Protein AF-X1MZB5-F1 (afdb_monomer)

Structure (mmCIF, N/CA/C/O backbone):
data_AF-X1MZB5-F1
#
_entry.id   AF-X1MZB5-F1
#
loop_
_atom_site.group_PDB
_atom_site.id
_atom_site.type_symbol
_atom_site.label_atom_id
_atom_site.label_alt_id
_atom_site.label_comp_id
_atom_site.label_asym_id
_atom_site.label_entity_id
_atom_site.label_seq_id
_atom_site.pdbx_PDB_ins_code
_atom_site.Cartn_x
_atom_site.Cartn_y
_atom_site.Cartn_z
_atom_site.occupancy
_atom_site.B_iso_or_equiv
_atom_site.auth_seq_id
_atom_site.auth_comp_id
_atom_site.auth_asym_id
_atom_site.auth_atom_id
_atom_site.pdbx_PDB_model_num
ATOM 1 N N . MET A 1 1 ? -3.288 0.384 16.195 1.00 75.88 1 MET A N 1
ATOM 2 C CA . MET A 1 1 ? -2.523 -0.775 15.665 1.00 75.88 1 MET A CA 1
ATOM 3 C C . MET A 1 1 ? -1.919 -0.420 14.302 1.00 75.88 1 MET A C 1
ATOM 5 O O . MET A 1 1 ? -2.357 0.562 13.713 1.00 75.88 1 MET A O 1
ATOM 9 N N . LYS A 1 2 ? -0.904 -1.148 13.816 1.00 86.0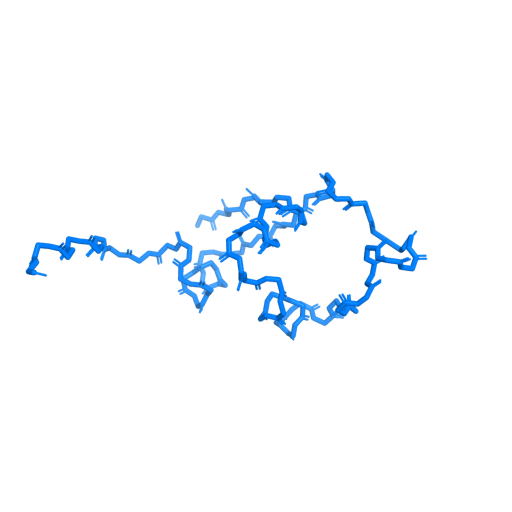6 2 LYS A N 1
ATOM 10 C CA . LYS A 1 2 ? -0.415 -1.038 12.427 1.00 86.06 2 LYS A CA 1
ATOM 11 C C . LYS A 1 2 ? -0.572 -2.396 11.747 1.00 86.06 2 LYS A C 1
ATOM 13 O O . LYS A 1 2 ? -0.324 -3.412 12.392 1.00 86.06 2 LYS A O 1
ATOM 18 N N . LEU A 1 3 ? -1.004 -2.396 10.494 1.00 91.38 3 LEU A N 1
ATOM 19 C CA . LEU A 1 3 ? -1.090 -3.576 9.642 1.00 91.38 3 LEU A CA 1
ATOM 20 C C . LEU A 1 3 ? -0.018 -3.444 8.560 1.00 91.38 3 LEU A C 1
ATOM 22 O O . LEU A 1 3 ? 0.129 -2.372 7.980 1.00 91.38 3 LEU A O 1
ATOM 26 N N . ILE A 1 4 ? 0.730 -4.509 8.316 1.00 94.81 4 ILE A N 1
ATOM 27 C CA . ILE A 1 4 ? 1.734 -4.562 7.255 1.00 94.81 4 ILE A CA 1
ATOM 28 C C . ILE A 1 4 ? 1.242 -5.609 6.264 1.00 94.81 4 ILE A C 1
ATOM 30 O O . ILE A 1 4 ? 0.909 -6.717 6.680 1.00 94.81 4 ILE A O 1
ATOM 34 N N . ILE A 1 5 ? 1.129 -5.224 4.997 1.00 95.00 5 ILE A N 1
ATOM 35 C CA . ILE A 1 5 ? 0.786 -6.114 3.881 1.00 95.00 5 ILE A CA 1
ATOM 36 C C . ILE A 1 5 ? 1.763 -5.856 2.743 1.00 95.00 5 ILE A C 1
ATOM 38 O O . ILE A 1 5 ? 2.275 -4.744 2.636 1.00 95.00 5 ILE A O 1
ATOM 42 N N . THR A 1 6 ? 1.996 -6.834 1.878 1.00 96.25 6 THR A N 1
ATOM 43 C CA . THR A 1 6 ? 2.804 -6.606 0.673 1.00 96.25 6 THR A CA 1
ATOM 44 C C . THR A 1 6 ? 1.964 -6.031 -0.467 1.00 96.25 6 THR A C 1
ATOM 46 O O . THR A 1 6 ? 0.729 -6.126 -0.469 1.00 96.25 6 THR A O 1
ATOM 49 N N . ALA A 1 7 ? 2.625 -5.447 -1.465 1.00 94.75 7 ALA A N 1
ATOM 50 C CA . ALA A 1 7 ? 1.975 -4.993 -2.691 1.00 94.75 7 ALA A CA 1
ATOM 51 C C . ALA A 1 7 ? 1.241 -6.145 -3.410 1.00 94.75 7 ALA A C 1
ATOM 53 O O . ALA A 1 7 ? 0.086 -5.996 -3.823 1.00 94.75 7 ALA A O 1
ATOM 54 N N . LYS A 1 8 ? 1.854 -7.335 -3.444 1.00 95.50 8 LYS A N 1
ATOM 55 C CA . LYS A 1 8 ? 1.239 -8.583 -3.909 1.00 95.50 8 LYS A CA 1
ATOM 56 C C . LYS A 1 8 ? -0.019 -8.932 -3.126 1.00 95.50 8 LYS A C 1
ATOM 58 O O . LYS A 1 8 ? -1.052 -9.217 -3.718 1.00 95.50 8 LYS A O 1
ATOM 63 N N . GLU A 1 9 ? 0.026 -8.864 -1.799 1.00 95.12 9 GLU A N 1
ATOM 64 C CA . GLU A 1 9 ? -1.140 -9.168 -0.970 1.00 95.12 9 GLU A CA 1
ATOM 65 C C . GLU A 1 9 ? -2.290 -8.176 -1.213 1.00 95.12 9 GLU A C 1
ATOM 67 O O . GLU A 1 9 ? -3.461 -8.562 -1.225 1.00 95.12 9 GLU A O 1
ATOM 72 N N . ALA A 1 10 ? -1.976 -6.901 -1.451 1.00 94.50 10 ALA A N 1
ATOM 73 C CA . ALA A 1 10 ? -2.969 -5.901 -1.826 1.00 94.50 10 ALA A CA 1
ATOM 74 C C . ALA A 1 10 ? -3.604 -6.186 -3.204 1.00 94.50 10 ALA A C 1
ATOM 76 O O . ALA A 1 10 ? -4.818 -6.002 -3.360 1.00 94.50 10 ALA A O 1
ATOM 77 N N . LEU A 1 11 ? -2.818 -6.657 -4.178 1.00 93.31 11 LEU A N 1
ATOM 78 C CA . LEU A 1 11 ? -3.305 -7.119 -5.483 1.00 93.31 11 LEU A CA 1
ATOM 79 C C . LEU A 1 11 ? -4.191 -8.361 -5.352 1.00 93.31 11 LEU A C 1
ATOM 81 O O . LEU A 1 11 ? -5.323 -8.352 -5.834 1.00 93.31 11 LEU A O 1
ATOM 85 N N . ASP A 1 12 ? -3.722 -9.386 -4.643 1.00 94.50 12 ASP A N 1
ATOM 86 C CA . ASP A 1 12 ? -4.428 -10.657 -4.451 1.00 94.50 12 ASP A CA 1
ATOM 87 C C . ASP A 1 12 ? -5.777 -10.462 -3.744 1.00 94.50 12 ASP A C 1
ATOM 89 O O . ASP A 1 12 ? -6.765 -11.136 -4.040 1.00 94.50 12 ASP A O 1
ATOM 93 N N . ARG A 1 13 ? -5.846 -9.496 -2.821 1.00 91.75 13 ARG A N 1
ATOM 94 C CA . ARG A 1 13 ? -7.080 -9.110 -2.119 1.00 91.75 13 ARG A CA 1
ATOM 95 C C . ARG A 1 13 ? -7.978 -8.172 -2.933 1.00 91.75 13 ARG A C 1
ATOM 97 O O . ARG A 1 13 ? -9.062 -7.828 -2.463 1.00 91.75 13 ARG A O 1
ATOM 104 N N . GLY A 1 14 ? -7.547 -7.728 -4.115 1.00 93.25 14 GLY A N 1
ATOM 105 C CA . GLY A 1 14 ? -8.291 -6.794 -4.965 1.00 93.25 14 GLY A CA 1
ATOM 106 C C . GLY A 1 14 ? -8.458 -5.399 -4.353 1.00 93.25 14 GLY A C 1
ATOM 107 O O . GLY A 1 14 ? -9.428 -4.702 -4.654 1.00 93.25 14 GLY A O 1
ATOM 108 N N . ILE A 1 15 ? -7.551 -4.994 -3.458 1.00 94.88 15 ILE A N 1
ATOM 109 C CA . ILE A 1 15 ? -7.580 -3.680 -2.793 1.00 94.88 15 ILE A C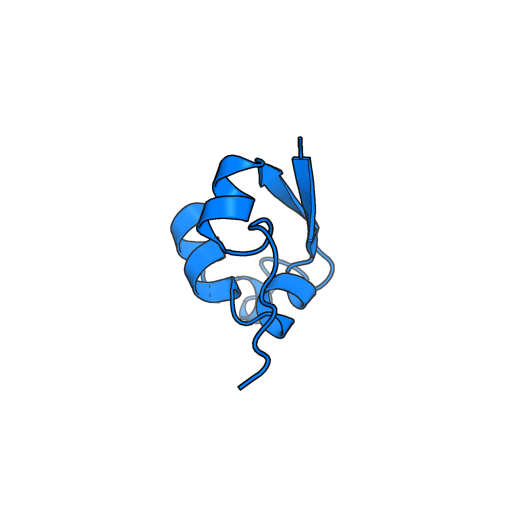A 1
ATOM 110 C C . ILE A 1 15 ? -6.521 -2.710 -3.324 1.00 94.88 15 ILE A C 1
ATOM 112 O O . ILE A 1 15 ? -6.524 -1.553 -2.906 1.00 94.88 15 ILE A O 1
ATOM 116 N N . TRP A 1 16 ? -5.645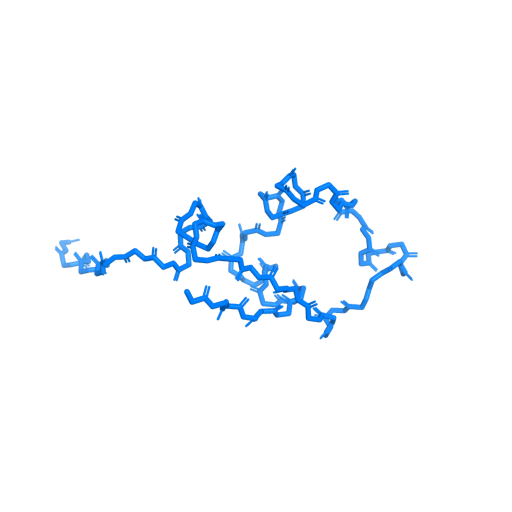 -3.163 -4.226 1.00 94.50 16 TRP A N 1
ATOM 117 C CA . TRP A 1 16 ? -4.534 -2.389 -4.787 1.00 94.50 16 TRP A CA 1
ATOM 118 C C . TRP A 1 16 ? -4.958 -1.002 -5.270 1.00 94.50 16 TRP A C 1
ATOM 120 O O . TRP A 1 16 ? -4.466 -0.008 -4.752 1.00 94.50 16 TRP A O 1
ATOM 130 N N . ASP A 1 17 ? -5.958 -0.909 -6.147 1.00 94.25 17 ASP A N 1
ATOM 131 C CA . ASP A 1 17 ? -6.397 0.372 -6.718 1.00 94.25 17 ASP A CA 1
ATOM 132 C C . ASP A 1 17 ? -6.829 1.381 -5.643 1.00 94.25 17 ASP A C 1
ATOM 134 O O . ASP A 1 17 ? -6.492 2.568 -5.692 1.00 94.25 17 ASP A O 1
ATOM 138 N N . LYS A 1 18 ? -7.565 0.903 -4.630 1.00 93.69 18 LYS A N 1
ATOM 139 C CA . LYS A 1 18 ? -8.009 1.736 -3.505 1.00 93.69 18 LYS A CA 1
ATOM 140 C C . LYS A 1 18 ? -6.824 2.156 -2.650 1.00 93.69 18 LYS A C 1
ATOM 142 O O . LYS A 1 18 ? -6.741 3.320 -2.270 1.00 93.69 18 LYS A O 1
ATOM 147 N N . LEU A 1 19 ? -5.924 1.224 -2.354 1.00 93.94 19 LEU A N 1
ATOM 148 C CA . LEU A 1 19 ? -4.717 1.474 -1.579 1.00 93.94 19 LEU A CA 1
ATOM 149 C C . LEU A 1 19 ? -3.816 2.502 -2.276 1.00 93.94 19 LEU A C 1
ATOM 151 O O . LEU A 1 19 ? -3.360 3.441 -1.625 1.00 93.94 19 LEU A O 1
ATOM 155 N N . CYS A 1 20 ? -3.638 2.386 -3.592 1.00 94.12 20 CYS A N 1
ATOM 156 C CA . CYS A 1 20 ? -2.888 3.334 -4.405 1.00 94.12 20 CYS A CA 1
ATOM 157 C C . CYS A 1 20 ? -3.483 4.736 -4.328 1.00 94.12 20 CYS A C 1
ATOM 159 O O . CYS A 1 20 ? -2.763 5.689 -4.037 1.00 94.12 20 CYS A O 1
ATOM 161 N N . ASN A 1 21 ? -4.802 4.858 -4.484 1.00 93.00 21 ASN A N 1
ATOM 162 C CA . ASN A 1 21 ? -5.488 6.140 -4.346 1.00 93.00 21 ASN A CA 1
ATOM 163 C C . ASN A 1 21 ? -5.344 6.729 -2.927 1.00 93.00 21 ASN A C 1
ATOM 16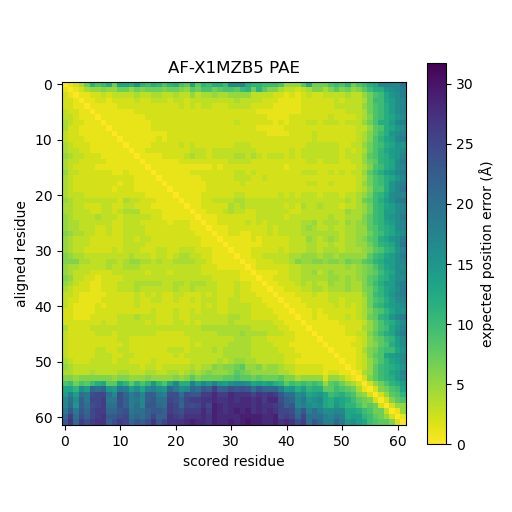5 O O . ASN A 1 21 ? -5.094 7.920 -2.773 1.00 93.00 21 ASN A O 1
ATOM 169 N N . PHE A 1 22 ? -5.443 5.897 -1.884 1.00 90.06 22 PHE A N 1
ATOM 170 C CA . PHE A 1 22 ? -5.289 6.331 -0.489 1.00 90.06 22 PHE A CA 1
ATOM 171 C C . PHE A 1 22 ? -3.876 6.823 -0.160 1.00 90.06 22 PHE A C 1
ATOM 173 O O . PHE A 1 22 ? -3.721 7.822 0.540 1.00 90.06 22 PHE A O 1
ATOM 180 N N . LYS A 1 23 ? -2.846 6.114 -0.631 1.00 90.19 23 LYS A N 1
ATOM 181 C CA . LYS A 1 23 ? -1.437 6.411 -0.329 1.00 90.19 23 LYS A CA 1
ATOM 182 C C . LYS A 1 23 ? -0.788 7.373 -1.327 1.00 90.19 23 LYS A C 1
ATOM 184 O O . LYS A 1 23 ? 0.327 7.821 -1.081 1.00 90.19 23 LYS A O 1
ATOM 189 N N . GLY A 1 24 ? -1.456 7.674 -2.441 1.00 92.12 24 GLY A N 1
ATOM 190 C CA . GLY A 1 24 ? -0.863 8.407 -3.559 1.00 92.12 24 GLY A CA 1
ATOM 191 C C . GLY A 1 24 ? 0.198 7.596 -4.310 1.00 92.12 24 GLY A C 1
ATOM 192 O O . GLY A 1 24 ? 1.120 8.174 -4.878 1.00 92.12 24 GLY A O 1
ATOM 193 N N . ILE A 1 25 ? 0.095 6.264 -4.287 1.00 93.31 25 ILE A N 1
ATOM 194 C CA . ILE A 1 25 ? 0.984 5.370 -5.039 1.00 93.31 25 ILE A CA 1
ATOM 195 C C . ILE A 1 25 ? 0.484 5.302 -6.484 1.00 93.31 25 ILE A C 1
ATOM 197 O O . ILE A 1 25 ? -0.722 5.268 -6.736 1.00 93.31 25 ILE A O 1
ATOM 201 N N . ASN A 1 26 ? 1.408 5.264 -7.445 1.00 92.81 26 ASN A N 1
ATOM 202 C CA . ASN A 1 26 ? 1.060 5.013 -8.839 1.00 92.81 26 ASN A CA 1
ATOM 203 C C . ASN A 1 26 ? 0.458 3.602 -8.976 1.00 92.81 26 ASN A C 1
ATOM 205 O O . ASN A 1 26 ? 1.085 2.619 -8.591 1.00 92.81 26 ASN A O 1
ATOM 209 N N . ILE A 1 27 ? -0.734 3.491 -9.563 1.00 94.06 27 ILE A N 1
ATOM 210 C CA . ILE A 1 27 ? -1.405 2.204 -9.815 1.00 94.06 27 ILE A CA 1
ATOM 211 C C . ILE A 1 27 ? -0.551 1.241 -10.660 1.00 94.06 27 ILE A C 1
ATOM 213 O O . ILE A 1 27 ? -0.675 0.026 -10.524 1.00 94.06 27 ILE A O 1
ATOM 217 N N . TRP A 1 28 ? 0.357 1.778 -11.482 1.00 94.19 28 TRP A N 1
ATOM 218 C CA . TRP A 1 28 ? 1.289 1.025 -12.321 1.00 94.19 28 TRP A CA 1
ATOM 219 C C . TRP A 1 28 ? 2.678 0.841 -11.697 1.00 94.19 28 TRP A C 1
ATOM 221 O O . TRP A 1 28 ? 3.564 0.337 -12.380 1.00 94.19 28 TRP A O 1
ATOM 231 N N . ALA A 1 29 ? 2.887 1.215 -10.426 1.00 93.56 29 ALA A N 1
ATOM 232 C CA . ALA A 1 29 ? 4.209 1.209 -9.790 1.00 93.56 29 ALA A CA 1
ATOM 233 C C . ALA A 1 29 ? 4.938 -0.139 -9.916 1.00 93.56 29 ALA A C 1
ATOM 235 O O . ALA A 1 29 ? 6.130 -0.155 -10.206 1.00 93.56 29 ALA A O 1
ATOM 236 N N . ILE A 1 30 ? 4.218 -1.256 -9.784 1.00 92.25 30 ILE A N 1
ATOM 237 C CA . ILE A 1 30 ? 4.789 -2.603 -9.927 1.00 92.25 30 ILE A CA 1
ATOM 238 C C . ILE A 1 30 ? 5.188 -2.883 -11.381 1.00 92.25 30 ILE A C 1
ATOM 240 O O . ILE A 1 30 ? 6.301 -3.313 -11.666 1.00 92.25 30 ILE A O 1
ATOM 244 N N . ASN A 1 31 ? 4.301 -2.574 -12.329 1.00 92.50 31 ASN A N 1
ATOM 245 C CA . ASN A 1 31 ? 4.545 -2.820 -13.753 1.00 92.50 31 ASN A CA 1
ATOM 246 C C . ASN A 1 31 ? 5.675 -1.948 -14.321 1.00 92.50 31 ASN A C 1
ATOM 248 O O . ASN A 1 31 ? 6.364 -2.367 -15.247 1.00 92.50 31 ASN A O 1
ATOM 252 N N . GLU A 1 32 ? 5.860 -0.742 -13.783 1.00 94.50 32 GLU A N 1
ATOM 253 C CA . GLU A 1 32 ? 6.945 0.172 -14.157 1.00 94.50 32 GLU A CA 1
ATOM 254 C C . GLU A 1 32 ? 8.267 -0.139 -13.430 1.00 94.50 32 GLU A C 1
ATOM 256 O O . GLU A 1 32 ? 9.277 0.506 -13.707 1.00 94.50 32 GLU A O 1
ATOM 261 N N . GLY A 1 33 ? 8.281 -1.116 -12.513 1.00 93.94 33 GLY A N 1
ATOM 262 C CA . GLY A 1 33 ? 9.453 -1.457 -11.702 1.00 93.94 33 GLY A CA 1
ATOM 263 C C . GLY A 1 33 ? 9.829 -0.380 -10.678 1.00 93.94 33 GLY A C 1
ATOM 264 O O . GLY A 1 33 ? 10.983 -0.298 -10.265 1.00 93.94 33 GLY A O 1
ATOM 265 N N . LEU A 1 34 ? 8.875 0.475 -10.296 1.00 93.50 34 LEU A N 1
ATOM 266 C CA . LEU A 1 34 ? 9.028 1.485 -9.242 1.00 93.50 34 LEU A CA 1
ATOM 267 C C . LEU A 1 34 ? 8.794 0.907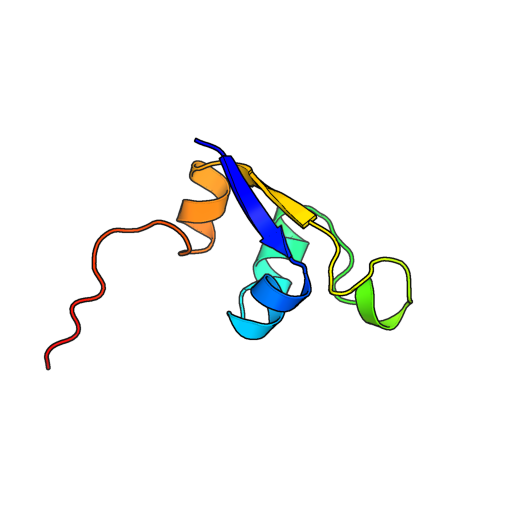 -7.839 1.00 93.50 34 LEU A C 1
ATOM 269 O O . LEU A 1 34 ? 9.133 1.559 -6.853 1.00 93.50 34 LEU A O 1
ATOM 273 N N . MET A 1 35 ? 8.173 -0.270 -7.766 1.00 93.38 35 MET A N 1
ATOM 274 C CA . MET A 1 35 ? 7.844 -1.005 -6.549 1.00 93.38 35 MET A CA 1
ATOM 275 C C . MET A 1 35 ? 7.904 -2.502 -6.852 1.00 93.38 35 MET A C 1
ATOM 277 O O . MET A 1 35 ? 7.494 -2.907 -7.940 1.00 93.38 35 MET A O 1
ATOM 281 N N . ASP A 1 36 ? 8.401 -3.308 -5.923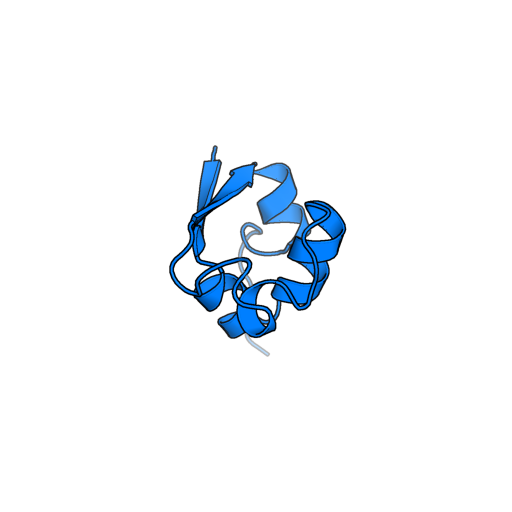 1.00 94.31 36 ASP A N 1
ATOM 282 C CA . ASP A 1 36 ? 8.377 -4.766 -6.052 1.00 94.31 36 ASP A CA 1
ATOM 283 C C . ASP A 1 36 ? 7.080 -5.345 -5.458 1.00 94.31 36 ASP A C 1
ATOM 285 O O . ASP A 1 36 ? 6.363 -4.691 -4.694 1.00 94.31 36 ASP A O 1
ATOM 289 N N . ASP A 1 37 ? 6.720 -6.567 -5.842 1.00 92.19 37 ASP A N 1
ATOM 290 C CA . ASP A 1 37 ? 5.509 -7.220 -5.349 1.00 92.19 37 ASP A CA 1
ATOM 291 C C . ASP A 1 37 ? 5.630 -7.633 -3.867 1.00 92.19 37 ASP A C 1
ATOM 293 O O . ASP A 1 37 ? 4.619 -7.739 -3.162 1.00 92.19 37 ASP A O 1
ATOM 297 N N . ASP A 1 38 ? 6.852 -7.791 -3.363 1.00 95.50 38 ASP A N 1
ATOM 298 C CA . ASP A 1 38 ? 7.164 -8.084 -1.966 1.00 95.50 38 ASP A CA 1
ATOM 299 C C . ASP A 1 38 ? 7.332 -6.832 -1.088 1.00 95.50 38 ASP A C 1
ATOM 301 O O . ASP A 1 38 ? 7.413 -6.965 0.136 1.00 95.50 38 ASP A O 1
ATOM 305 N N . ASP A 1 39 ? 7.279 -5.629 -1.672 1.00 95.25 39 ASP A N 1
ATOM 306 C CA . ASP A 1 39 ? 7.402 -4.386 -0.916 1.00 95.25 39 ASP A CA 1
ATOM 307 C C . ASP A 1 39 ? 6.277 -4.249 0.120 1.00 95.25 39 ASP A C 1
ATOM 309 O O . ASP A 1 39 ? 5.077 -4.344 -0.173 1.00 95.25 39 ASP A O 1
ATOM 313 N N . GLU A 1 40 ? 6.682 -3.983 1.362 1.00 95.69 40 GLU A N 1
ATOM 314 C CA . GLU A 1 40 ? 5.784 -3.839 2.500 1.00 95.69 40 GLU A CA 1
ATOM 315 C C . GLU A 1 40 ? 5.123 -2.456 2.542 1.00 95.69 40 GLU A C 1
ATOM 317 O O . GLU A 1 40 ? 5.763 -1.402 2.529 1.00 95.69 40 GLU A O 1
ATOM 322 N N . ILE A 1 41 ? 3.804 -2.459 2.704 1.00 94.00 41 ILE A N 1
ATOM 323 C CA . ILE A 1 41 ? 2.972 -1.271 2.824 1.00 94.00 41 ILE A CA 1
ATOM 324 C C . ILE A 1 41 ? 2.386 -1.230 4.225 1.00 94.00 41 ILE A C 1
ATOM 326 O O . ILE A 1 41 ? 1.557 -2.053 4.622 1.00 94.00 41 ILE A O 1
ATOM 330 N N . VAL A 1 42 ? 2.807 -0.220 4.983 1.00 94.69 42 VAL A N 1
ATOM 331 C CA . VAL A 1 42 ? 2.324 -0.004 6.345 1.00 94.69 42 VAL A CA 1
ATOM 332 C C . VAL A 1 42 ? 1.022 0.788 6.316 1.00 94.69 42 VAL A C 1
ATOM 334 O O . VAL A 1 42 ? 0.960 1.949 5.893 1.00 94.69 42 VAL A O 1
ATOM 337 N N . LEU A 1 43 ? -0.022 0.159 6.836 1.00 92.06 43 LEU A N 1
ATOM 338 C CA . LEU A 1 43 ? -1.340 0.732 7.022 1.00 92.06 43 LEU A CA 1
ATOM 339 C C . LEU A 1 43 ? -1.581 1.006 8.504 1.00 92.06 43 LEU A C 1
ATOM 341 O O . LEU A 1 43 ? -1.292 0.200 9.393 1.00 92.06 43 LEU A O 1
ATOM 345 N N . THR A 1 44 ? -2.144 2.168 8.781 1.00 92.56 44 THR A N 1
ATOM 346 C CA . THR A 1 44 ? -2.785 2.449 10.059 1.00 92.56 44 THR A CA 1
ATOM 347 C C . THR A 1 44 ? -4.068 1.632 10.182 1.00 92.56 44 THR A C 1
ATOM 349 O O . THR A 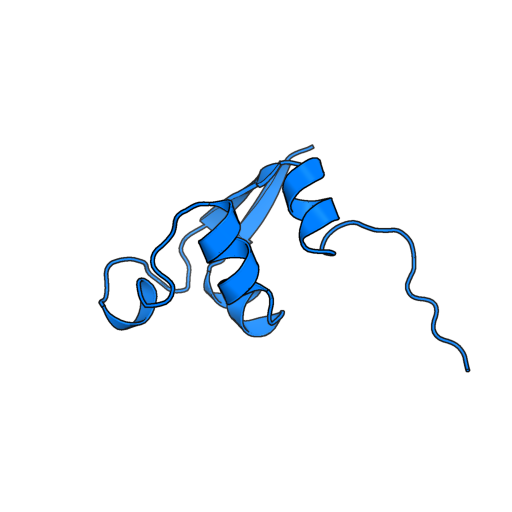1 44 ? -4.630 1.146 9.200 1.00 92.56 44 THR A O 1
ATOM 352 N N . GLU A 1 45 ? -4.553 1.482 11.408 1.00 90.38 45 GLU A N 1
ATOM 353 C CA . GLU A 1 45 ? -5.811 0.788 11.668 1.00 90.38 45 GLU A CA 1
ATOM 354 C C . GLU A 1 45 ? -7.001 1.404 10.914 1.00 90.38 45 GLU A C 1
ATOM 356 O O . GLU A 1 45 ? -7.828 0.668 10.378 1.00 90.38 45 GLU A O 1
ATOM 361 N N . ASP A 1 46 ? -7.056 2.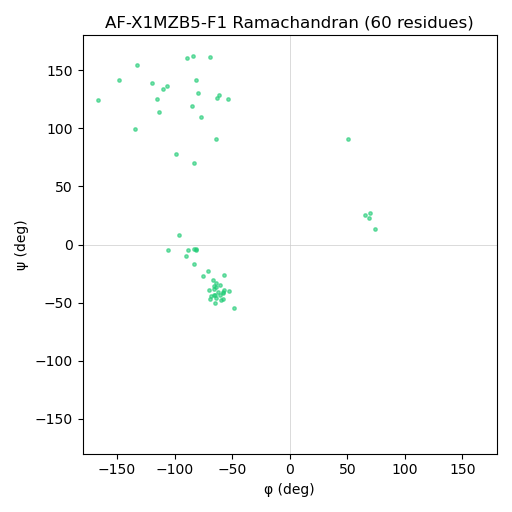733 10.811 1.00 90.06 46 ASP A N 1
ATOM 362 C CA . ASP A 1 46 ? -8.128 3.438 10.103 1.00 90.06 46 ASP A CA 1
ATOM 363 C C . ASP A 1 46 ? -8.049 3.242 8.583 1.00 90.06 46 ASP A C 1
ATOM 365 O O . ASP A 1 46 ? -9.075 3.029 7.933 1.00 90.06 46 ASP A O 1
ATOM 369 N N . GLU A 1 47 ? -6.841 3.239 8.011 1.00 90.56 47 GLU A N 1
ATOM 370 C CA . GLU A 1 47 ? -6.629 2.918 6.593 1.00 90.56 47 GLU A CA 1
ATOM 371 C C . GLU A 1 47 ? -7.036 1.473 6.301 1.00 90.56 47 GLU A C 1
ATOM 373 O O . GLU A 1 47 ? -7.780 1.202 5.362 1.00 90.56 47 GLU A O 1
ATOM 378 N N . ALA A 1 48 ? -6.610 0.537 7.146 1.00 91.62 48 ALA A N 1
ATOM 379 C CA . ALA A 1 48 ? -6.928 -0.869 6.981 1.00 91.62 48 ALA A CA 1
ATOM 380 C C . ALA A 1 48 ? -8.436 -1.146 7.160 1.00 91.62 48 ALA A C 1
ATOM 382 O O . ALA A 1 48 ? -9.008 -1.949 6.424 1.00 91.62 48 ALA A O 1
ATOM 383 N N . ARG A 1 49 ? -9.119 -0.436 8.066 1.00 90.06 49 ARG A N 1
ATOM 384 C CA . ARG A 1 49 ? -10.585 -0.473 8.197 1.00 90.06 49 ARG A CA 1
ATOM 385 C C . ARG A 1 49 ? -11.279 0.093 6.958 1.00 90.06 49 ARG A C 1
ATOM 387 O O . ARG A 1 49 ? -12.222 -0.517 6.461 1.00 90.06 49 ARG A O 1
ATOM 394 N N . SER A 1 50 ? -10.782 1.207 6.425 1.00 89.62 50 SER A N 1
ATOM 395 C CA . SER A 1 50 ? -11.308 1.835 5.203 1.00 89.62 50 SER A CA 1
ATOM 396 C C . SER A 1 50 ? -11.132 0.947 3.967 1.00 89.62 50 SER A C 1
ATOM 398 O O . SER A 1 50 ? -11.986 0.930 3.081 1.00 89.62 50 SER A O 1
ATOM 400 N N . LEU A 1 51 ? -10.052 0.163 3.932 1.00 89.06 51 LEU A N 1
ATOM 401 C CA . LEU A 1 51 ? -9.776 -0.832 2.895 1.00 89.06 51 LEU A CA 1
ATOM 402 C C . LEU A 1 51 ? -10.518 -2.163 3.116 1.00 89.06 51 LEU A C 1
ATOM 404 O O . LEU A 1 51 ? -10.432 -3.050 2.271 1.00 89.06 51 LEU A O 1
ATOM 408 N N . GLY A 1 52 ? -11.257 -2.318 4.220 1.00 88.31 52 GLY A N 1
ATOM 409 C CA . GLY A 1 52 ? -11.982 -3.550 4.548 1.00 88.31 52 GLY A CA 1
ATOM 410 C C . GLY A 1 52 ? -11.089 -4.703 5.019 1.00 88.31 52 GLY A C 1
ATOM 411 O O . GLY A 1 52 ? -11.553 -5.834 5.108 1.00 88.31 52 GLY A O 1
ATOM 412 N N . LEU A 1 53 ? -9.821 -4.429 5.343 1.00 85.88 53 LEU A N 1
ATOM 413 C CA . LEU A 1 53 ? -8.874 -5.405 5.894 1.00 85.88 53 LEU A CA 1
ATOM 414 C C . LEU A 1 53 ? -9.156 -5.713 7.365 1.00 85.88 53 LEU A C 1
ATOM 416 O O . LEU A 1 53 ? -8.828 -6.795 7.847 1.00 85.88 53 LEU A O 1
ATOM 420 N N . ILE A 1 54 ? -9.748 -4.755 8.084 1.00 83.62 54 ILE A N 1
ATOM 421 C CA . ILE A 1 54 ? -10.065 -4.885 9.505 1.00 83.62 54 ILE A CA 1
ATOM 422 C C . ILE A 1 54 ? -11.495 -4.392 9.730 1.00 83.62 54 ILE A C 1
ATOM 424 O O . ILE A 1 54 ? -11.764 -3.196 9.806 1.00 83.62 54 ILE A O 1
ATOM 428 N N . GLY A 1 55 ? -12.434 -5.326 9.826 1.00 68.06 55 GLY A N 1
ATOM 429 C CA . GLY A 1 55 ? -13.849 -5.054 10.054 1.00 68.06 55 GLY A CA 1
ATOM 430 C C . GLY A 1 55 ? -14.544 -6.355 10.427 1.00 68.06 55 GLY A C 1
ATOM 431 O O . GLY A 1 55 ? -14.396 -7.354 9.731 1.00 68.06 55 GLY A O 1
ATOM 432 N N . GLY A 1 56 ? -15.215 -6.368 11.578 1.00 56.91 56 GLY A N 1
ATOM 433 C CA . GLY A 1 56 ? -15.727 -7.583 12.205 1.00 56.91 56 GLY A CA 1
ATOM 434 C C . GLY A 1 56 ? -16.601 -8.431 11.27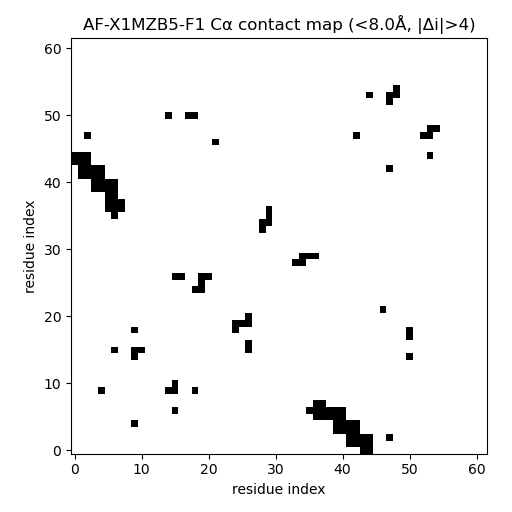7 1.00 56.91 56 GLY A C 1
ATOM 435 O O . GLY A 1 56 ? -17.601 -7.958 10.752 1.00 56.91 56 GLY A O 1
ATOM 436 N N . ASN A 1 57 ? -16.217 -9.701 11.153 1.00 50.31 57 ASN A N 1
ATOM 437 C CA . ASN A 1 57 ? -17.064 -10.840 10.818 1.00 50.31 57 ASN A CA 1
ATOM 438 C C . ASN A 1 57 ? -17.962 -10.674 9.573 1.00 50.31 57 ASN A C 1
ATOM 440 O O . ASN A 1 57 ? -19.139 -10.329 9.667 1.00 50.31 57 ASN A O 1
ATOM 444 N N . HIS A 1 58 ? -17.465 -11.064 8.398 1.00 52.09 58 HIS A N 1
ATOM 445 C CA . HIS A 1 58 ? -18.349 -11.564 7.341 1.00 52.09 58 HIS A CA 1
ATOM 446 C C . HIS A 1 58 ? -18.648 -13.045 7.578 1.00 52.09 58 HIS A C 1
ATOM 448 O O . HIS A 1 58 ? -18.252 -13.925 6.820 1.00 52.09 58 HIS A O 1
ATOM 454 N N . GLY A 1 59 ? -19.432 -13.299 8.627 1.00 53.47 59 GLY A N 1
ATOM 455 C CA . GLY A 1 59 ? -20.389 -14.389 8.575 1.00 53.47 59 GLY A CA 1
ATOM 456 C C . GLY A 1 59 ? -21.414 -14.056 7.492 1.00 53.47 59 GLY A C 1
ATOM 457 O O . GLY A 1 59 ? -22.411 -13.398 7.765 1.00 53.47 59 GLY A O 1
ATOM 458 N N . LYS A 1 60 ? -21.162 -14.485 6.254 1.00 48.59 60 LYS A N 1
ATOM 459 C CA . LYS A 1 60 ? -22.233 -14.738 5.288 1.00 48.59 60 LYS A CA 1
ATOM 460 C C . LYS A 1 60 ? -22.520 -16.234 5.286 1.00 48.59 60 LYS A C 1
ATOM 462 O O . LYS A 1 60 ? -22.082 -16.972 4.416 1.00 48.59 60 LYS A O 1
ATOM 467 N N . THR A 1 61 ? -23.253 -16.668 6.305 1.00 57.56 61 THR A N 1
ATOM 468 C CA . THR A 1 61 ? -24.274 -17.703 6.136 1.00 57.56 61 THR A CA 1
ATOM 469 C C . THR A 1 61 ? -25.481 -17.028 5.501 1.00 57.56 61 THR A C 1
ATOM 471 O O . THR A 1 61 ? -26.109 -16.204 6.165 1.00 57.56 61 THR A O 1
ATOM 474 N N . SER A 1 62 ? -25.770 -17.324 4.238 1.00 52.12 62 SER A N 1
ATOM 475 C CA . SER A 1 62 ? -27.105 -17.348 3.610 1.00 52.12 62 SER A CA 1
ATOM 476 C C . SER A 1 62 ? -26.940 -17.831 2.178 1.00 52.12 62 SER A C 1
ATOM 478 O O . SER A 1 62 ? -26.159 -17.177 1.452 1.00 52.12 62 SER A O 1
#

Solvent-accessible surface area (backbone atoms only — not comparable to full-atom values): 3822 Å² total; per-residue (Å²): 110,76,48,76,43,30,47,44,55,30,49,77,68,72,40,37,67,62,50,19,66,75,71,71,46,63,85,53,28,56,84,73,68,76,39,58,55,77,43,76,46,82,29,46,50,68,56,31,35,74,68,63,76,50,68,88,75,86,78,75,86,128

Radius of gyration: 12.58 Å; Cα contacts (8 Å, |Δi|>4): 60; chains: 1; bounding box: 37×26×30 Å

Organism: NCBI:txid412755

Foldseek 3Di:
DKDKDFCLRCVVVVLLVVVCVVVVNDSCCCVVVVGPRRDIDIDDPVRCVVSVVDDDDPPPDD

Mean predicted aligned error: 5.64 Å

Secondary structure (DSSP, 8-state):
-EEEEEHHHHHHTT-HHHHHHHHT--TTTTTTTSS-TT-EEEEEHHHHHHTTSS-S------

Sequence (62 aa):
MKLIITAKEALDRGIWDKLCNFKGINIWAINEGLMDDDDEIVLTEDEARSLGLIGGNHGKTS

Nearest PDB structures (foldseek):
  4mxi-assembly1_C-2  TM=3.483E-01  e=1.614E+00  Staphylococcus aureus subsp. aureus NCTC 8325

pLDDT: mean 87.51, std 13.12, range [48.59, 96.25]